Protein AF-A0A4Y2QPK7-F1 (afdb_monomer)

Mean predicted aligned error: 20.12 Å

Sequence (103 aa):
MADKVLEVTDSSSIHLVEGPNGGCKDCHTLRRQIEELSKSVKDLQDTRTKWRRQYRSPARGRFSGSRSSSRRFDPSAGICWFHHKFGSTARNCKKPCNYNREN

Secondary structure (DSSP, 8-state):
--------------------TTTTHHHHHHHHHHHHHHHHHHHHHHHHHHHHHHHT--TT--------GGGS--GGG---HHHHHHGGG-S---SS-------

Foldseek 3Di:
DDDDDDPPPDPPPPPPPPPPPVPDPVVVVVVVVVVVVVVVVVVVVVVVVVVVVVVVPPPPPDPPPCPPCQLDDDVVVQADPQCSVPNPPRPDGDPPGPRDPDD

Organism: Araneus ventricosus (NCBI:txid182803)

Solvent-accessible surface area (backbone atoms only — not comparable to full-atom values): 6791 Å² total; per-residue (Å²): 140,81,86,84,83,79,84,76,76,72,80,72,76,75,75,75,76,74,66,66,91,68,72,49,66,58,54,54,48,51,51,50,51,49,53,54,49,50,49,53,51,50,52,53,49,51,49,52,51,50,51,51,50,60,73,59,47,59,100,59,70,72,74,69,69,74,70,51,75,87,75,60,87,59,73,84,72,41,43,30,72,44,41,73,74,49,42,96,72,42,85,70,79,52,85,87,48,70,73,72,85,80,129

Radius of gyration: 44.19 Å; Cα contacts (8 Å, |Δi|>4): 32; chains: 1; bounding box: 97×60×97 Å

Structure (mmCIF, N/CA/C/O backbone):
data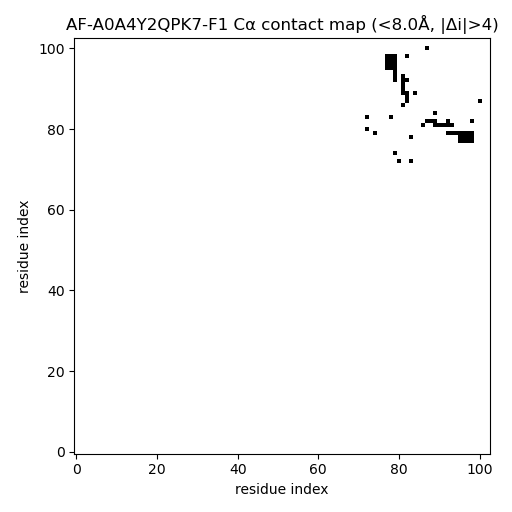_AF-A0A4Y2QPK7-F1
#
_entry.id   AF-A0A4Y2QPK7-F1
#
loop_
_atom_site.group_PDB
_atom_site.id
_atom_site.type_symbol
_atom_site.label_atom_id
_atom_site.label_alt_id
_atom_site.label_comp_id
_atom_site.label_asym_id
_atom_site.label_entity_id
_atom_site.label_seq_id
_atom_site.pdbx_PDB_ins_code
_atom_site.Cartn_x
_atom_site.Cartn_y
_atom_site.Cartn_z
_atom_site.occupancy
_atom_site.B_iso_or_equiv
_atom_site.auth_seq_id
_atom_site.auth_comp_id
_atom_site.auth_asym_id
_atom_site.auth_atom_id
_atom_site.pdbx_PDB_model_num
ATOM 1 N N . MET A 1 1 ? -63.891 -52.519 56.336 1.00 50.56 1 MET A N 1
ATOM 2 C CA . MET A 1 1 ? -63.162 -51.531 57.158 1.00 50.56 1 MET A CA 1
ATOM 3 C C . MET A 1 1 ? -61.899 -51.183 56.396 1.00 50.56 1 MET A C 1
ATOM 5 O O . MET A 1 1 ? -61.196 -52.108 56.020 1.00 50.56 1 MET A O 1
ATOM 9 N N . ALA A 1 2 ? -61.674 -49.913 56.075 1.00 52.66 2 ALA A N 1
ATOM 10 C CA . ALA A 1 2 ? -60.435 -49.459 55.449 1.00 52.66 2 ALA A CA 1
ATOM 11 C C . ALA A 1 2 ? -59.980 -48.207 56.200 1.00 52.66 2 ALA A C 1
ATOM 13 O O . ALA A 1 2 ? -60.744 -47.245 56.304 1.00 52.66 2 ALA A O 1
ATOM 14 N N . ASP A 1 3 ? -58.787 -48.284 56.785 1.00 65.50 3 ASP A N 1
ATOM 15 C CA . ASP A 1 3 ? -58.194 -47.220 57.580 1.00 65.50 3 ASP A CA 1
ATOM 16 C C . ASP A 1 3 ? -57.751 -46.037 56.716 1.00 65.50 3 ASP A C 1
ATOM 18 O O . ASP A 1 3 ? -57.345 -46.160 55.560 1.00 65.50 3 ASP A O 1
ATOM 22 N N . LYS A 1 4 ? -57.883 -44.865 57.328 1.00 61.00 4 LYS A N 1
ATOM 23 C CA . LYS A 1 4 ? -57.683 -43.527 56.783 1.00 61.00 4 LYS A CA 1
ATOM 24 C C . LYS A 1 4 ? -56.198 -43.161 56.834 1.00 61.00 4 LYS A C 1
ATOM 26 O O . LYS A 1 4 ? -55.660 -42.991 57.924 1.00 61.00 4 LYS A O 1
ATOM 31 N N . VAL A 1 5 ? -55.556 -42.969 55.682 1.00 68.00 5 VAL A N 1
ATOM 32 C CA . VAL A 1 5 ? -54.222 -42.348 55.611 1.00 68.00 5 VAL A CA 1
ATOM 33 C C . VAL A 1 5 ? -54.400 -40.844 55.392 1.00 68.00 5 VAL A C 1
ATOM 35 O O . VAL A 1 5 ? -54.946 -40.411 54.380 1.00 68.00 5 VAL A O 1
ATOM 38 N N . LEU A 1 6 ? -54.001 -40.054 56.390 1.00 62.19 6 LEU A N 1
ATOM 39 C CA . LEU A 1 6 ? -53.878 -38.599 56.310 1.00 62.19 6 LEU A CA 1
ATOM 40 C C . LEU A 1 6 ? -52.484 -38.280 55.761 1.00 62.19 6 LEU A C 1
ATOM 42 O O . LEU A 1 6 ? -51.494 -38.427 56.472 1.00 62.19 6 LEU A O 1
ATOM 46 N N . GLU A 1 7 ? -52.415 -37.850 54.505 1.00 61.66 7 GLU A N 1
ATOM 47 C CA . GLU A 1 7 ? -51.211 -37.242 53.939 1.00 61.66 7 GLU A CA 1
ATOM 48 C C . GLU A 1 7 ? -50.998 -35.888 54.634 1.00 61.66 7 GLU A C 1
ATOM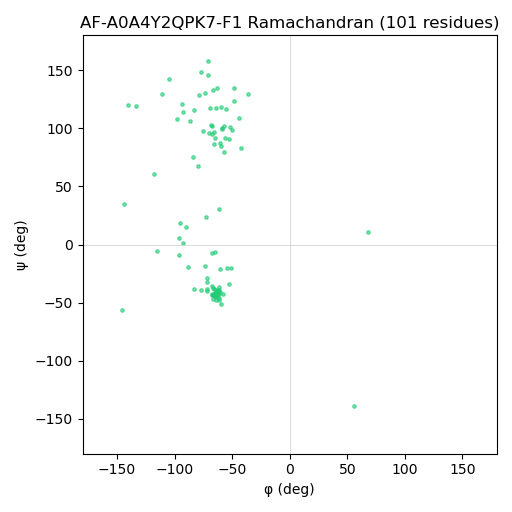 50 O O . GLU A 1 7 ? -51.690 -34.905 54.360 1.00 61.66 7 GLU A O 1
ATOM 55 N N . VAL A 1 8 ? -50.069 -35.848 55.590 1.00 59.41 8 VAL A N 1
ATOM 56 C CA . VAL A 1 8 ? -49.511 -34.595 56.098 1.00 59.41 8 VAL A CA 1
ATOM 57 C C . VAL A 1 8 ? -48.553 -34.105 55.024 1.00 59.41 8 VAL A C 1
ATOM 59 O O . VAL A 1 8 ? -47.416 -34.560 54.938 1.00 59.41 8 VAL A O 1
ATOM 62 N N . THR A 1 9 ? -49.011 -33.192 54.173 1.00 61.50 9 THR A N 1
ATOM 63 C CA . THR A 1 9 ? -48.078 -32.393 53.385 1.00 61.50 9 THR A CA 1
ATOM 64 C C . THR A 1 9 ? -47.390 -31.453 54.364 1.00 61.50 9 THR A C 1
ATOM 66 O O . THR A 1 9 ? -47.950 -30.416 54.730 1.00 61.50 9 THR A O 1
ATOM 69 N N . ASP A 1 10 ? -46.205 -31.844 54.835 1.00 58.03 10 ASP A N 1
ATOM 70 C CA . ASP A 1 10 ? -45.284 -30.919 55.478 1.00 58.03 10 ASP A CA 1
ATOM 71 C C . ASP A 1 10 ? -45.167 -29.701 54.572 1.00 58.03 10 ASP A C 1
ATOM 73 O O . ASP A 1 10 ? -44.904 -29.823 53.371 1.00 58.03 10 ASP A O 1
ATOM 77 N N . SER A 1 11 ? -45.463 -28.544 55.159 1.00 59.03 11 SER A N 1
ATOM 78 C CA . SER A 1 11 ? -45.422 -27.239 54.517 1.00 59.03 11 SER A CA 1
ATOM 79 C C . SER A 1 11 ? -44.050 -27.061 53.883 1.00 59.03 11 SER A C 1
ATOM 81 O O . SER A 1 11 ? -43.106 -26.597 54.521 1.00 59.03 11 SER A O 1
ATOM 83 N N . SER A 1 12 ? -43.930 -27.461 52.621 1.00 56.38 12 SER A N 1
ATOM 84 C CA . SER A 1 12 ? -42.783 -27.141 51.799 1.00 56.38 12 SER A CA 1
ATOM 85 C C . SER A 1 12 ? -42.864 -25.642 51.641 1.00 56.38 12 SER A C 1
ATOM 87 O O . SER A 1 12 ? -43.674 -25.138 50.868 1.00 56.38 12 SER A O 1
ATOM 89 N N . SER A 1 13 ? -42.107 -24.947 52.487 1.00 59.09 13 SER A N 1
ATOM 90 C CA . SER A 1 13 ? -41.877 -23.520 52.410 1.00 59.09 13 SER A CA 1
ATOM 91 C C . SER A 1 13 ? -41.461 -23.245 50.973 1.00 59.09 13 SER A C 1
ATOM 93 O O . SER A 1 13 ? -40.336 -23.541 50.566 1.00 59.09 13 SER A O 1
ATOM 95 N N . ILE A 1 14 ? -42.422 -22.801 50.163 1.00 55.16 14 ILE A N 1
ATOM 96 C CA . ILE A 1 14 ? -42.166 -22.373 48.802 1.00 55.16 14 ILE A CA 1
ATOM 97 C C . ILE A 1 14 ? -41.340 -21.117 49.005 1.00 55.16 14 ILE A C 1
ATOM 99 O O . ILE A 1 14 ? -41.879 -20.051 49.296 1.00 55.16 14 ILE A O 1
ATOM 103 N N . HIS A 1 15 ? -40.018 -21.264 48.958 1.00 53.88 15 HIS A N 1
ATOM 104 C CA . HIS A 1 15 ? -39.123 -20.130 48.903 1.00 53.88 15 HIS A CA 1
ATOM 105 C C . HIS A 1 15 ? -39.516 -19.354 47.651 1.00 53.88 15 HIS A C 1
ATOM 107 O O . HIS A 1 15 ? -39.186 -19.741 46.529 1.00 53.88 15 HIS A O 1
ATOM 113 N N . LEU A 1 16 ? -40.277 -18.279 47.850 1.00 52.19 16 LEU A N 1
ATOM 114 C CA . LEU A 1 16 ? -40.422 -17.231 46.868 1.00 52.19 16 LEU A CA 1
ATOM 115 C C . LEU A 1 16 ? -38.999 -16.744 46.612 1.00 52.19 16 LEU A C 1
ATOM 117 O O . LEU A 1 16 ? -38.415 -16.035 47.430 1.00 52.19 16 LEU A O 1
ATOM 121 N N . VAL A 1 17 ? -38.414 -17.179 45.498 1.00 56.28 17 VAL A N 1
ATOM 122 C CA . VAL A 1 17 ? -37.286 -16.469 44.916 1.00 56.28 17 VAL A CA 1
ATOM 123 C C . VAL A 1 17 ? -37.883 -15.138 44.503 1.00 56.28 17 VAL A C 1
ATOM 125 O O . VAL A 1 17 ? -38.460 -15.007 43.423 1.00 56.28 17 VAL A O 1
ATOM 128 N N . GLU A 1 18 ? -37.814 -14.164 45.405 1.00 55.25 18 GLU A N 1
ATOM 129 C CA . GLU A 1 18 ? -37.843 -12.767 45.024 1.00 55.25 18 GLU A CA 1
ATOM 130 C C . GLU A 1 18 ? -36.683 -12.613 44.043 1.00 55.25 18 GLU A C 1
ATOM 132 O O . GLU A 1 18 ? -35.520 -12.448 44.416 1.00 55.25 18 GLU A O 1
ATOM 137 N N . GLY A 1 19 ? -37.000 -12.789 42.756 1.00 57.41 19 GLY A N 1
ATOM 138 C CA . GLY A 1 19 ? -36.106 -12.438 41.670 1.00 57.41 19 GLY A CA 1
ATOM 139 C C . GLY A 1 19 ? -35.616 -11.031 41.973 1.00 57.41 19 GLY A C 1
ATOM 140 O O . GLY A 1 19 ? -36.429 -10.216 42.417 1.00 57.41 19 GLY A O 1
ATOM 141 N N . PRO A 1 20 ? -34.311 -10.753 41.839 1.00 58.62 20 PRO A N 1
ATOM 142 C CA . PRO A 1 20 ? -33.741 -9.537 42.374 1.00 58.62 20 PRO A CA 1
ATOM 143 C C . PRO A 1 20 ? -34.445 -8.340 41.739 1.00 58.62 20 PRO A C 1
ATOM 145 O O . PRO A 1 20 ? -34.089 -7.883 40.657 1.00 58.62 20 PRO A O 1
ATOM 148 N N . ASN A 1 21 ? -35.398 -7.773 42.476 1.00 55.12 21 ASN A N 1
ATOM 149 C CA . ASN A 1 21 ? -35.994 -6.463 42.257 1.00 55.12 21 ASN A CA 1
ATOM 150 C C . ASN A 1 21 ? -34.992 -5.346 42.633 1.00 55.12 21 ASN A C 1
ATOM 152 O O . ASN A 1 21 ? -35.375 -4.219 42.919 1.00 55.12 21 ASN A O 1
ATOM 156 N N . GLY A 1 22 ? -33.686 -5.649 42.601 1.00 52.94 22 GLY A N 1
ATOM 157 C CA . GLY A 1 22 ? -32.592 -4.691 42.403 1.00 52.94 22 GLY A CA 1
ATOM 158 C C . GLY A 1 22 ? -32.128 -4.608 40.937 1.00 52.94 22 GLY A C 1
ATOM 159 O O . GLY A 1 22 ? -31.360 -3.720 40.568 1.00 52.94 22 GLY A O 1
ATOM 160 N N . GLY A 1 23 ? -32.613 -5.502 40.070 1.00 55.28 23 GLY A N 1
ATOM 161 C CA . GLY A 1 23 ? -32.222 -5.645 38.669 1.00 55.28 23 GLY A CA 1
ATOM 162 C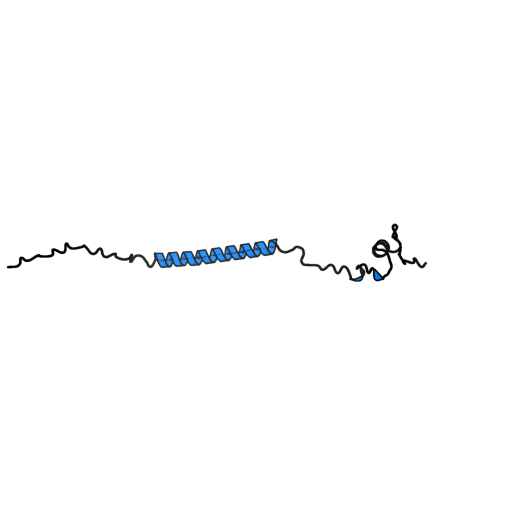 C . GLY A 1 23 ? -32.886 -4.629 37.747 1.00 55.28 23 GLY A C 1
ATOM 163 O O . GLY A 1 23 ? -33.700 -4.981 36.905 1.00 55.28 23 GLY A O 1
ATOM 164 N N . CYS A 1 24 ? -32.541 -3.355 37.881 1.00 56.09 24 CYS A N 1
ATOM 165 C CA . CYS A 1 24 ? -32.930 -2.357 36.885 1.00 56.09 24 CYS A CA 1
ATOM 166 C C . CYS A 1 24 ? -31.839 -1.304 36.741 1.00 56.09 24 CYS A C 1
ATOM 168 O O . CYS A 1 24 ? -31.255 -1.159 35.670 1.00 56.09 24 CYS A O 1
ATOM 170 N N . LYS A 1 25 ? -31.452 -0.648 37.838 1.00 62.72 25 LYS A N 1
ATOM 171 C CA . LYS A 1 25 ? -30.429 0.406 37.793 1.00 62.72 25 LYS A CA 1
ATOM 172 C C . LYS A 1 25 ? -29.056 -0.148 37.430 1.00 62.72 25 LYS A C 1
ATOM 174 O O . LYS A 1 25 ? -28.401 0.404 36.550 1.00 62.72 25 LYS A O 1
ATOM 179 N N . ASP A 1 26 ? -28.672 -1.274 38.021 1.00 71.62 26 ASP A N 1
ATOM 180 C CA . ASP A 1 26 ? -27.379 -1.900 37.744 1.00 71.62 26 ASP A CA 1
ATOM 181 C C . ASP A 1 26 ? -27.359 -2.535 36.358 1.00 71.62 26 ASP A C 1
ATOM 183 O O . ASP A 1 26 ? -26.389 -2.379 35.634 1.00 71.62 26 ASP A O 1
ATOM 187 N N . CYS A 1 27 ? -28.457 -3.153 35.914 1.00 79.25 27 CYS A N 1
ATOM 188 C CA . CYS A 1 27 ? -28.537 -3.717 34.566 1.00 79.25 27 CYS A CA 1
ATOM 189 C C . CYS A 1 27 ? -28.451 -2.625 33.485 1.00 79.25 27 CYS A C 1
ATOM 191 O O . CYS A 1 27 ? -27.686 -2.758 32.530 1.00 79.25 27 CYS A O 1
ATOM 193 N N . HIS A 1 28 ? -29.170 -1.511 33.656 1.00 81.06 28 HIS A N 1
ATOM 194 C CA . HIS A 1 28 ? -29.076 -0.367 32.748 1.00 81.06 28 HIS A CA 1
ATOM 195 C C . HIS A 1 28 ? -27.699 0.306 32.805 1.00 81.06 28 HIS A C 1
ATOM 197 O O . HIS A 1 28 ? -27.166 0.684 31.763 1.00 81.06 28 HIS A O 1
ATOM 203 N N . THR A 1 29 ? -27.096 0.413 33.991 1.00 85.69 29 THR A N 1
ATOM 204 C CA . THR A 1 29 ? -25.753 0.985 34.168 1.00 85.69 29 THR A CA 1
ATOM 205 C C . THR A 1 29 ? -24.687 0.102 33.528 1.00 85.69 29 THR A C 1
ATOM 207 O O . THR A 1 29 ? -23.877 0.601 32.751 1.00 85.69 29 THR A O 1
ATOM 210 N N . LEU A 1 30 ? -24.731 -1.209 33.768 1.00 87.00 30 LEU A N 1
ATOM 211 C CA . LEU A 1 30 ? -23.837 -2.193 33.161 1.00 87.00 30 LEU A CA 1
ATOM 212 C C . LEU A 1 30 ? -24.010 -2.221 31.643 1.00 87.00 30 LEU A C 1
ATOM 214 O O . LEU A 1 30 ? -23.024 -2.220 30.915 1.00 87.00 30 LEU A O 1
ATOM 218 N N . ARG A 1 31 ? -25.246 -2.163 31.138 1.00 88.62 31 ARG A N 1
ATOM 219 C CA . ARG A 1 31 ? -25.512 -2.081 2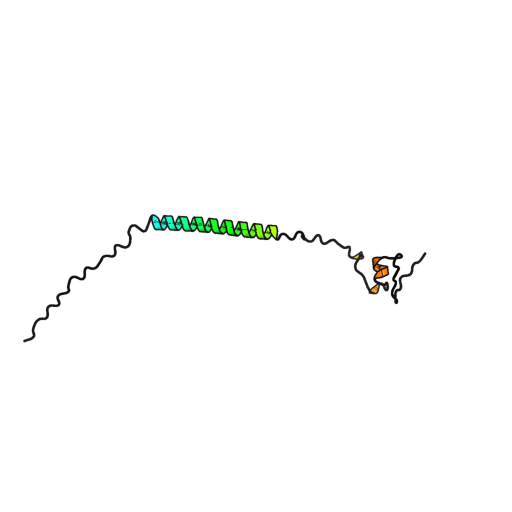9.697 1.00 88.62 31 ARG A CA 1
ATOM 220 C C . ARG A 1 31 ? -24.920 -0.813 29.084 1.00 88.62 31 ARG A C 1
ATOM 222 O O . ARG A 1 31 ? -24.267 -0.900 28.048 1.00 88.62 31 ARG A O 1
ATOM 229 N N . ARG A 1 32 ? -25.059 0.335 29.755 1.00 91.44 32 ARG A N 1
ATOM 230 C CA . ARG A 1 32 ? -24.446 1.599 29.323 1.00 91.44 32 ARG A CA 1
ATOM 231 C C . ARG A 1 32 ? -22.918 1.517 29.323 1.00 91.44 32 ARG A C 1
ATOM 233 O O . ARG A 1 32 ? -22.288 1.942 28.361 1.00 91.44 32 ARG A O 1
ATOM 240 N N . GLN A 1 33 ? -22.329 0.930 30.363 1.00 92.38 33 GLN A N 1
ATOM 241 C CA . GLN A 1 33 ? -20.881 0.718 30.460 1.00 92.38 33 GLN A CA 1
ATOM 242 C C . GLN A 1 33 ? -20.366 -0.231 29.370 1.00 92.38 33 GLN A C 1
ATOM 244 O O . GLN A 1 33 ? -19.312 0.016 28.791 1.00 92.38 33 GLN A O 1
ATOM 249 N N . ILE A 1 34 ? -21.117 -1.284 29.038 1.00 94.50 34 ILE A N 1
ATOM 250 C CA . ILE A 1 34 ? -20.786 -2.205 27.944 1.00 94.50 34 ILE A CA 1
ATOM 251 C C . ILE A 1 34 ? -20.857 -1.489 26.593 1.00 94.50 34 ILE A C 1
ATOM 253 O O . ILE A 1 34 ? -19.971 -1.683 25.759 1.00 94.50 34 ILE A O 1
ATOM 257 N N . GLU A 1 35 ? -21.871 -0.655 26.359 1.00 94.75 35 GLU A N 1
ATOM 258 C CA . GLU A 1 35 ? -22.003 0.129 25.125 1.00 94.75 35 GLU A CA 1
ATOM 259 C C . GLU A 1 35 ? -20.846 1.129 24.966 1.00 94.75 35 GLU A C 1
ATOM 261 O O . GLU A 1 35 ? -20.227 1.203 23.900 1.00 94.75 35 GLU A O 1
ATOM 266 N N . GLU A 1 36 ? -20.496 1.839 26.036 1.00 95.69 36 GLU A N 1
ATOM 267 C CA . GLU A 1 36 ? -19.390 2.800 26.071 1.00 95.69 36 GLU A CA 1
ATOM 268 C C . GLU A 1 36 ? -18.025 2.125 25.872 1.00 95.69 36 GLU A C 1
ATOM 270 O O . GLU A 1 36 ? -17.205 2.575 25.060 1.00 95.69 36 GLU A O 1
ATOM 275 N N . LEU A 1 37 ? -17.798 0.991 26.538 1.00 95.44 37 LEU A N 1
ATOM 276 C CA . LEU A 1 37 ? -16.586 0.200 26.362 1.00 95.44 37 LEU A CA 1
ATOM 277 C C . LEU A 1 37 ? -16.501 -0.367 24.941 1.00 95.44 37 LEU A C 1
ATOM 279 O 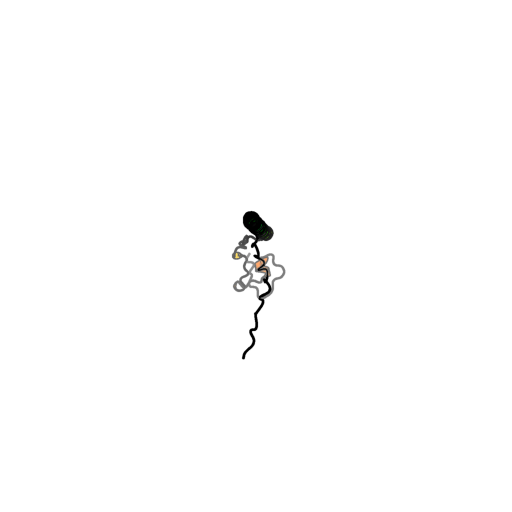O . LEU A 1 37 ? -15.450 -0.291 24.309 1.00 95.44 37 LEU A O 1
ATOM 283 N N . SER A 1 38 ? -17.609 -0.874 24.397 1.00 94.81 38 SER A N 1
ATOM 284 C CA . SER A 1 38 ? -17.670 -1.393 23.025 1.00 94.81 38 SER A CA 1
ATOM 285 C C . SER A 1 38 ? -17.350 -0.311 21.997 1.00 94.81 38 SER A C 1
ATOM 287 O O . SER A 1 38 ? -16.649 -0.578 21.019 1.00 94.81 38 SER A O 1
ATOM 289 N N . LYS A 1 39 ? -17.826 0.920 22.219 1.00 95.88 39 LYS A N 1
ATOM 290 C CA . LYS A 1 39 ? -17.486 2.080 21.389 1.00 95.88 39 LYS A CA 1
ATOM 291 C C . LYS A 1 39 ? -15.994 2.405 21.481 1.00 95.88 39 LYS A C 1
ATOM 293 O O . LYS A 1 39 ? -15.337 2.516 20.452 1.00 95.88 39 LYS A O 1
ATOM 298 N N . SER A 1 40 ? -15.448 2.452 22.694 1.00 94.00 40 SER A N 1
ATOM 299 C CA . SER A 1 40 ? -14.023 2.720 22.928 1.00 94.00 40 SER A CA 1
ATOM 300 C C . SER A 1 40 ? -13.123 1.666 22.273 1.00 94.00 40 SER A C 1
ATOM 302 O O . SER A 1 40 ? -12.117 1.995 21.648 1.00 94.00 40 SER A O 1
ATOM 304 N N . VAL A 1 41 ? -13.505 0.387 22.342 1.00 95.94 41 VAL A N 1
ATOM 305 C CA . VAL A 1 41 ? -12.785 -0.710 21.678 1.00 95.94 41 VAL A CA 1
ATOM 306 C C . VAL A 1 41 ? -12.841 -0.568 20.156 1.00 95.94 41 VAL A C 1
ATOM 308 O O . VAL A 1 41 ? -11.812 -0.759 19.508 1.00 95.94 41 VAL A O 1
ATOM 311 N N . LYS A 1 42 ? -13.993 -0.204 19.576 1.00 94.06 42 LYS A N 1
ATOM 312 C CA . LYS A 1 42 ? -14.107 0.063 18.131 1.00 94.06 42 LYS A CA 1
ATOM 313 C C . LYS A 1 42 ? -13.204 1.218 17.701 1.00 94.06 42 LYS A C 1
ATOM 315 O O . LYS A 1 42 ? -12.438 1.050 16.757 1.00 94.06 42 LYS A O 1
ATOM 320 N N . ASP A 1 43 ? -13.200 2.327 18.436 1.00 92.12 43 ASP A N 1
ATOM 321 C CA . ASP A 1 43 ? -12.340 3.480 18.136 1.00 92.12 43 ASP A CA 1
ATOM 322 C C . ASP A 1 43 ? -10.845 3.121 18.237 1.00 92.12 43 ASP A C 1
ATOM 324 O O . ASP A 1 43 ? -10.035 3.504 17.385 1.00 92.12 43 ASP A O 1
ATOM 328 N N . LEU A 1 44 ? -10.455 2.312 19.228 1.00 92.38 44 LEU A N 1
ATOM 329 C CA . LEU A 1 44 ? -9.087 1.793 19.356 1.00 92.38 44 LEU A CA 1
ATOM 330 C C . LEU A 1 44 ? -8.714 0.828 18.219 1.00 92.38 44 LEU A C 1
ATOM 332 O O . LEU A 1 44 ? -7.582 0.839 17.726 1.00 92.38 44 LEU A O 1
ATOM 336 N N . GLN A 1 45 ? -9.646 -0.010 17.766 1.00 90.56 45 GLN A N 1
ATOM 337 C CA . GLN A 1 45 ? -9.432 -0.893 16.618 1.00 90.56 45 GLN A CA 1
ATOM 338 C C . GLN A 1 45 ? -9.301 -0.093 15.314 1.00 90.56 45 GLN A C 1
ATOM 340 O O . GLN A 1 45 ? -8.390 -0.357 14.522 1.00 90.56 45 GLN A O 1
ATOM 345 N N . ASP A 1 46 ? -10.138 0.919 15.109 1.00 86.44 46 ASP A N 1
ATOM 346 C CA . ASP A 1 46 ? -10.114 1.788 13.932 1.00 86.44 46 ASP A CA 1
ATOM 347 C C . ASP A 1 46 ? -8.858 2.653 13.881 1.00 86.44 46 ASP A C 1
ATOM 349 O O . ASP A 1 46 ? -8.207 2.752 12.839 1.00 86.44 46 ASP A O 1
ATOM 353 N N . THR A 1 47 ? -8.445 3.233 15.004 1.00 82.69 47 THR A N 1
ATOM 354 C CA . THR A 1 47 ? -7.163 3.943 15.082 1.00 82.69 47 THR A CA 1
ATOM 355 C C . THR A 1 47 ? -6.010 2.983 14.800 1.00 82.69 47 THR A C 1
ATOM 357 O O . THR A 1 47 ? -5.188 3.268 13.930 1.00 82.69 47 THR A O 1
ATOM 360 N N . ARG A 1 48 ? -5.964 1.793 15.413 1.00 81.06 48 ARG A N 1
ATOM 361 C CA . ARG A 1 48 ? -4.908 0.795 15.154 1.00 81.06 48 ARG A CA 1
ATOM 362 C C . ARG A 1 48 ? -4.869 0.318 13.699 1.00 81.06 48 ARG A C 1
ATOM 364 O O . ARG A 1 48 ? -3.782 0.047 13.181 1.00 81.06 48 ARG A O 1
ATOM 371 N N . THR A 1 49 ? -6.011 0.167 13.031 1.00 75.88 49 THR A N 1
ATOM 372 C CA . THR A 1 49 ? -6.054 -0.207 11.606 1.00 75.88 49 THR A CA 1
ATOM 373 C C . THR A 1 49 ? -5.610 0.947 10.713 1.00 75.88 49 THR A C 1
ATOM 375 O O . THR A 1 49 ? -4.833 0.702 9.789 1.00 75.88 49 THR A O 1
ATOM 378 N N . LYS A 1 50 ? -6.003 2.191 11.013 1.00 76.25 50 LYS A N 1
ATOM 379 C CA . LYS A 1 50 ? -5.514 3.401 10.332 1.00 76.25 50 LYS A CA 1
ATOM 380 C C . LYS A 1 50 ? -4.000 3.546 10.482 1.00 76.25 50 LYS A C 1
ATOM 382 O O . LYS A 1 50 ? -3.316 3.597 9.466 1.00 76.25 50 LYS A O 1
ATOM 387 N N . TRP A 1 51 ? -3.462 3.460 11.700 1.00 71.69 51 TRP A N 1
ATOM 388 C CA . TRP A 1 51 ? -2.015 3.480 11.956 1.00 71.69 51 TRP A CA 1
ATOM 389 C C . TRP A 1 51 ? -1.281 2.355 11.219 1.00 71.69 51 TRP A C 1
ATOM 391 O O . TRP A 1 51 ? -0.256 2.601 10.586 1.00 71.69 51 TRP A O 1
ATOM 401 N N . ARG A 1 52 ? -1.824 1.127 11.207 1.00 67.50 52 ARG A N 1
ATOM 402 C CA . ARG A 1 52 ? -1.245 0.026 10.417 1.00 67.50 52 ARG A CA 1
ATOM 403 C C . ARG A 1 52 ? -1.277 0.296 8.916 1.00 67.50 52 ARG A C 1
ATOM 405 O O . ARG A 1 52 ? -0.307 -0.042 8.249 1.00 67.50 52 ARG A O 1
ATOM 412 N N . ARG A 1 53 ? -2.351 0.875 8.373 1.00 63.72 53 ARG A N 1
ATOM 413 C CA . ARG A 1 53 ? -2.439 1.252 6.951 1.00 63.72 53 ARG A CA 1
ATOM 414 C C . ARG A 1 53 ? -1.485 2.390 6.608 1.00 63.72 53 ARG A C 1
ATOM 416 O O . ARG A 1 53 ? -0.912 2.364 5.532 1.00 63.72 53 ARG A O 1
ATOM 423 N N . GLN A 1 54 ? -1.280 3.331 7.524 1.00 62.12 54 GLN A N 1
ATOM 424 C CA . GLN A 1 54 ? -0.430 4.502 7.332 1.00 62.12 54 GLN A CA 1
ATOM 425 C C . GLN A 1 54 ? 1.059 4.146 7.441 1.00 62.12 54 GLN A C 1
ATOM 427 O O . GLN A 1 54 ? 1.842 4.581 6.603 1.00 62.12 54 GLN A O 1
ATOM 432 N N . TYR A 1 55 ? 1.435 3.259 8.370 1.00 59.19 55 TYR A N 1
ATOM 433 C CA . TYR A 1 55 ? 2.783 2.677 8.448 1.00 59.19 55 TYR A CA 1
ATOM 434 C C . TYR A 1 55 ? 3.051 1.672 7.318 1.00 59.19 55 TYR A C 1
ATOM 436 O O . TYR A 1 55 ? 4.180 1.510 6.866 1.00 59.19 55 TYR A O 1
ATOM 444 N N . ARG A 1 56 ? 1.997 1.017 6.815 1.00 56.16 56 ARG A N 1
ATOM 445 C CA . ARG A 1 56 ? 2.036 0.234 5.574 1.00 56.16 56 ARG A CA 1
ATOM 446 C C . ARG A 1 56 ? 1.697 1.048 4.338 1.00 56.16 56 ARG A C 1
ATOM 448 O O . ARG A 1 56 ? 1.466 0.430 3.300 1.00 56.16 56 ARG A O 1
ATOM 455 N N . SER A 1 57 ? 1.708 2.384 4.406 1.00 56.75 57 SER A N 1
ATOM 456 C CA . SER A 1 57 ? 1.793 3.164 3.179 1.00 56.75 57 SER A CA 1
ATOM 457 C C . SER A 1 57 ? 3.039 2.645 2.488 1.00 56.75 57 SER A C 1
ATOM 459 O O . SER A 1 57 ? 4.134 2.751 3.049 1.00 56.75 57 SER A O 1
ATOM 461 N N . PRO A 1 58 ? 2.927 2.034 1.302 1.00 55.00 58 PRO A N 1
ATOM 462 C CA . PRO A 1 58 ? 4.112 1.826 0.525 1.00 55.00 58 PRO A CA 1
ATOM 463 C C . PRO A 1 58 ? 4.628 3.246 0.296 1.00 55.00 58 PRO A C 1
ATOM 465 O O . PRO A 1 58 ? 3.990 4.024 -0.411 1.00 55.00 58 PRO A O 1
ATOM 468 N N . ALA A 1 59 ? 5.824 3.570 0.780 1.00 53.94 59 ALA A N 1
ATOM 469 C CA . ALA A 1 59 ? 6.683 4.606 0.191 1.00 53.94 59 ALA A CA 1
ATOM 470 C C . ALA A 1 59 ? 7.070 4.250 -1.273 1.00 53.94 59 ALA A C 1
ATOM 472 O O . ALA A 1 59 ? 8.153 4.525 -1.770 1.00 53.94 59 ALA A O 1
ATOM 473 N N . ARG A 1 60 ? 6.169 3.538 -1.947 1.00 54.84 60 ARG A N 1
ATOM 474 C CA . ARG A 1 60 ? 6.152 2.945 -3.269 1.00 54.84 60 ARG A CA 1
ATOM 475 C C . ARG A 1 60 ? 4.721 3.072 -3.794 1.00 54.84 60 ARG A C 1
ATOM 477 O O . ARG A 1 60 ? 4.224 2.189 -4.490 1.00 54.84 60 ARG A O 1
ATOM 484 N N . GLY A 1 61 ? 4.040 4.172 -3.448 1.00 50.47 61 GLY A N 1
ATOM 485 C CA . GLY A 1 61 ? 3.187 4.829 -4.420 1.00 50.47 61 GLY A CA 1
ATOM 486 C C . GLY A 1 61 ? 4.020 4.859 -5.682 1.00 50.47 61 GLY A C 1
ATOM 487 O O . GLY A 1 61 ? 5.116 5.415 -5.706 1.00 50.47 61 GLY A O 1
ATOM 488 N N . ARG A 1 62 ? 3.585 4.039 -6.628 1.00 54.53 62 ARG A N 1
ATOM 489 C CA . ARG A 1 62 ? 4.249 3.794 -7.883 1.00 54.53 62 ARG A CA 1
ATOM 490 C C . ARG A 1 62 ? 4.290 5.150 -8.573 1.00 54.53 62 ARG A C 1
ATOM 492 O O . ARG A 1 62 ? 3.447 5.440 -9.411 1.00 54.53 62 ARG A O 1
ATOM 499 N N . PHE A 1 63 ? 5.325 5.941 -8.305 1.00 50.28 63 PHE A N 1
ATOM 500 C CA . PHE A 1 63 ? 6.002 6.585 -9.402 1.00 50.28 63 PHE A CA 1
ATOM 501 C C . PHE A 1 63 ? 6.469 5.394 -10.230 1.00 50.28 63 PHE A C 1
ATOM 503 O O . PHE A 1 63 ? 7.539 4.818 -10.032 1.00 50.28 63 PHE A O 1
ATOM 510 N N . SER A 1 64 ? 5.547 4.925 -11.074 1.00 57.09 64 SER A N 1
ATOM 511 C CA . SER A 1 64 ? 5.831 4.488 -12.412 1.00 57.09 64 SER A CA 1
ATOM 512 C C . SER A 1 64 ? 6.794 5.540 -12.915 1.00 57.09 64 SER A C 1
ATOM 514 O O . SER A 1 64 ? 6.400 6.538 -13.514 1.00 57.09 64 SER A O 1
ATOM 516 N N . GLY A 1 65 ? 8.071 5.351 -12.572 1.00 51.72 65 GLY A N 1
ATOM 517 C CA . GLY A 1 65 ? 9.156 5.859 -13.346 1.00 51.72 65 GLY A CA 1
ATOM 518 C C . GLY A 1 65 ? 8.781 5.325 -14.696 1.00 51.72 65 GLY A C 1
ATOM 519 O O . GLY A 1 65 ? 8.892 4.121 -14.942 1.00 51.72 65 GLY A O 1
ATOM 520 N N . SER A 1 66 ? 8.213 6.214 -15.502 1.00 56.16 66 SER A N 1
ATOM 521 C CA . SER A 1 66 ? 8.177 6.085 -16.930 1.00 56.16 66 SER A CA 1
ATOM 522 C C . SER A 1 66 ? 9.648 5.967 -17.290 1.00 56.16 66 SER A C 1
ATOM 524 O O . SER A 1 66 ? 10.346 6.929 -17.607 1.00 56.16 66 SER A O 1
ATOM 526 N N . ARG A 1 67 ? 10.199 4.763 -17.107 1.00 55.59 67 ARG A N 1
ATOM 527 C CA . ARG A 1 67 ? 11.372 4.311 -17.812 1.00 55.59 67 ARG A CA 1
ATOM 528 C C . A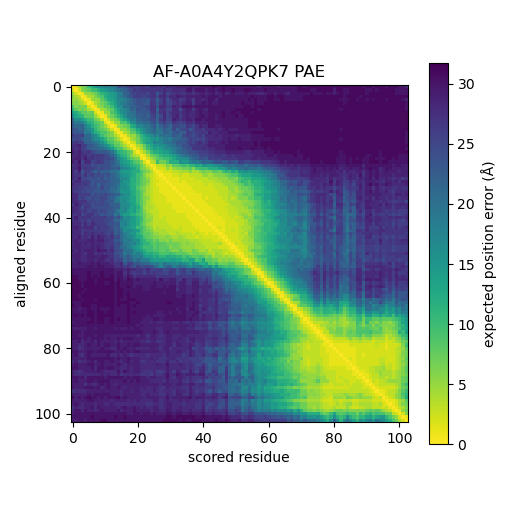RG A 1 67 ? 10.812 4.250 -19.208 1.00 55.59 67 ARG A C 1
ATOM 530 O O . ARG A 1 67 ? 10.180 3.259 -19.567 1.00 55.59 67 ARG A O 1
ATOM 537 N N . SER A 1 68 ? 10.889 5.415 -19.853 1.00 58.38 68 SER A N 1
ATOM 538 C CA . SER A 1 68 ? 10.344 5.706 -21.161 1.00 58.38 68 SER A CA 1
ATOM 539 C C . SER A 1 68 ? 10.504 4.453 -22.001 1.00 58.38 68 SER A C 1
ATOM 541 O O . SER A 1 68 ? 11.576 3.841 -21.966 1.00 58.38 68 SER A O 1
ATOM 543 N N . SER A 1 69 ? 9.426 4.004 -22.646 1.00 57.28 69 SER A N 1
ATOM 544 C CA . SER A 1 69 ? 9.396 2.728 -23.373 1.00 57.28 69 SER A CA 1
ATOM 545 C C . SER A 1 69 ? 10.576 2.583 -24.349 1.00 57.28 69 SER A C 1
ATOM 547 O O . SER A 1 69 ? 10.988 1.468 -24.648 1.00 57.28 69 SER A O 1
ATOM 549 N N . SER A 1 70 ? 11.194 3.706 -24.735 1.00 60.31 70 SER A N 1
ATOM 550 C CA . SER A 1 70 ? 12.458 3.810 -25.469 1.00 60.31 70 SER A CA 1
ATOM 551 C C . SER A 1 70 ? 13.663 3.081 -24.856 1.00 60.31 70 SER A C 1
ATOM 553 O O . SER A 1 70 ? 14.618 2.803 -25.570 1.00 60.31 70 SER A O 1
ATOM 555 N N . ARG A 1 71 ? 13.660 2.752 -23.556 1.00 61.66 71 ARG A N 1
ATOM 556 C CA . ARG A 1 71 ? 14.738 1.987 -22.893 1.00 61.66 71 ARG A CA 1
ATOM 557 C C . ARG A 1 71 ? 14.455 0.490 -22.779 1.00 61.66 71 ARG A C 1
ATOM 559 O O . ARG A 1 71 ? 15.226 -0.220 -22.131 1.00 61.66 71 ARG A O 1
ATOM 566 N N . ARG A 1 72 ? 13.365 -0.014 -23.362 1.00 72.50 72 ARG A N 1
ATOM 567 C CA . ARG A 1 72 ? 13.146 -1.461 -23.466 1.00 72.50 72 ARG A CA 1
ATOM 568 C C . ARG A 1 72 ? 14.087 -2.010 -24.538 1.00 72.50 72 ARG A C 1
ATOM 570 O O . ARG A 1 72 ? 14.214 -1.425 -25.608 1.00 72.50 72 ARG A O 1
ATOM 577 N N . PHE A 1 73 ? 14.809 -3.077 -24.208 1.00 75.75 73 PHE A N 1
ATOM 578 C CA . PHE A 1 73 ? 15.639 -3.791 -25.173 1.00 75.75 73 PHE A CA 1
ATOM 579 C C . PHE A 1 73 ? 14.715 -4.500 -26.154 1.00 75.75 73 PHE A C 1
ATOM 581 O O . PHE A 1 73 ? 13.922 -5.336 -25.726 1.00 75.75 73 PHE A O 1
ATOM 588 N N . ASP A 1 74 ? 14.800 -4.135 -27.430 1.00 75.00 74 ASP A N 1
ATOM 589 C CA . ASP A 1 74 ? 14.166 -4.871 -28.515 1.00 75.00 74 ASP A CA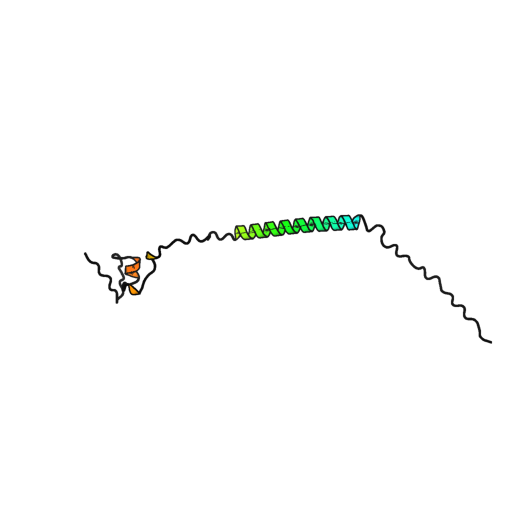 1
ATOM 590 C C . ASP A 1 74 ? 15.219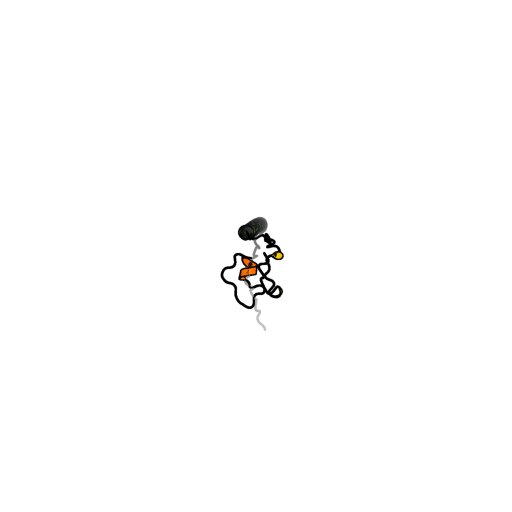 -5.787 -29.159 1.00 75.00 74 ASP A C 1
ATOM 592 O O . ASP A 1 74 ? 16.124 -5.290 -29.838 1.00 75.00 74 ASP A O 1
ATOM 596 N N . PRO A 1 75 ? 15.140 -7.113 -28.951 1.00 70.12 75 PRO A N 1
ATOM 597 C CA . PRO A 1 75 ? 16.037 -8.069 -29.596 1.00 70.12 75 PRO A CA 1
ATOM 598 C C . PRO A 1 75 ? 15.942 -8.046 -31.131 1.00 70.12 75 PRO A C 1
ATOM 600 O O . PRO A 1 75 ? 16.888 -8.456 -31.802 1.00 70.12 75 PRO A O 1
ATOM 603 N N . SER A 1 76 ? 14.833 -7.548 -31.690 1.00 73.44 76 SER A N 1
ATOM 604 C CA . SER A 1 76 ? 14.576 -7.471 -33.137 1.00 73.44 76 SER A CA 1
ATOM 605 C C . SER A 1 76 ? 15.400 -6.383 -33.825 1.00 73.44 76 SER A C 1
ATOM 607 O O . SER A 1 76 ? 15.612 -6.446 -35.032 1.00 73.44 76 SER A O 1
ATOM 609 N N . ALA A 1 77 ? 15.930 -5.419 -33.064 1.00 76.88 77 ALA A N 1
ATOM 610 C CA . ALA A 1 77 ? 16.801 -4.366 -33.583 1.00 76.88 77 ALA A CA 1
ATOM 611 C C . ALA A 1 77 ? 18.170 -4.892 -34.062 1.00 76.88 77 ALA A C 1
ATOM 613 O O . ALA A 1 77 ? 18.966 -4.132 -34.609 1.00 76.88 77 ALA A O 1
ATOM 614 N N . GLY A 1 78 ? 18.486 -6.176 -33.833 1.00 83.31 78 GLY A N 1
ATOM 615 C CA . GLY A 1 78 ? 19.719 -6.806 -34.315 1.00 83.31 78 GLY A CA 1
ATOM 616 C C . GLY A 1 78 ? 20.996 -6.277 -33.653 1.00 83.31 78 GLY A C 1
ATOM 617 O O . GLY A 1 78 ? 22.098 -6.581 -34.105 1.00 83.31 78 GLY A O 1
ATOM 618 N N . ILE A 1 79 ? 20.872 -5.492 -32.580 1.00 88.94 79 ILE A N 1
ATOM 619 C CA . ILE A 1 79 ? 21.989 -4.946 -31.805 1.00 88.94 79 ILE A CA 1
ATOM 620 C C . ILE A 1 79 ? 22.127 -5.695 -30.479 1.00 88.94 79 ILE A C 1
ATOM 622 O O . ILE A 1 79 ? 21.140 -6.068 -29.845 1.00 88.94 79 ILE A O 1
ATOM 626 N N . CYS A 1 80 ? 23.359 -5.925 -30.023 1.00 89.50 80 CYS A N 1
ATOM 627 C CA . CYS A 1 80 ? 23.569 -6.613 -28.752 1.00 89.50 80 CYS A CA 1
ATOM 628 C C . CYS A 1 80 ? 23.164 -5.732 -27.560 1.00 89.50 80 CYS A C 1
ATOM 630 O O . CYS A 1 80 ? 23.184 -4.501 -27.627 1.00 89.50 80 CYS A O 1
ATOM 632 N N . TRP A 1 81 ? 22.871 -6.370 -26.424 1.00 87.50 81 TRP A N 1
ATOM 633 C CA . TRP A 1 81 ? 22.491 -5.680 -25.187 1.00 87.50 81 TRP A CA 1
ATOM 634 C C . TRP A 1 81 ? 23.493 -4.593 -24.761 1.00 87.50 81 TRP A C 1
ATOM 636 O O . TRP A 1 81 ? 23.103 -3.546 -24.248 1.00 87.50 81 TRP A O 1
ATOM 646 N N . PHE A 1 82 ? 24.788 -4.806 -25.016 1.00 89.56 82 PHE A N 1
ATOM 647 C CA . PHE A 1 82 ? 25.819 -3.818 -24.706 1.00 89.56 82 PHE A CA 1
ATOM 648 C C . PHE A 1 82 ? 25.686 -2.556 -25.573 1.00 89.56 82 PHE A C 1
ATOM 650 O O . PHE A 1 82 ? 25.747 -1.458 -25.031 1.00 89.56 82 PHE A O 1
ATOM 657 N N . HIS A 1 83 ? 25.432 -2.683 -26.879 1.00 90.06 83 HIS A N 1
ATOM 658 C CA . HIS A 1 83 ? 25.187 -1.527 -27.750 1.00 90.06 83 HIS A CA 1
ATOM 659 C C . HIS A 1 83 ? 23.827 -0.870 -27.490 1.00 90.06 83 HIS A C 1
ATOM 661 O O . HIS A 1 83 ? 23.726 0.348 -27.569 1.00 90.06 83 HIS A O 1
ATOM 667 N N . HIS A 1 84 ? 22.801 -1.628 -27.093 1.00 87.00 84 HIS A N 1
ATOM 668 C CA . HIS A 1 84 ? 21.529 -1.035 -26.657 1.00 87.00 84 HIS A CA 1
ATOM 669 C C . HIS A 1 84 ? 21.691 -0.168 -25.401 1.00 87.00 84 HIS A C 1
ATOM 671 O O . HIS A 1 84 ? 21.118 0.915 -25.314 1.00 87.00 84 HIS A O 1
ATOM 677 N N . LYS A 1 85 ? 22.505 -0.618 -24.438 1.00 85.75 85 LYS A N 1
ATOM 678 C CA . LYS A 1 85 ? 22.696 0.082 -23.162 1.00 85.75 85 LYS A CA 1
ATOM 679 C C . LYS A 1 85 ? 23.719 1.219 -23.223 1.00 85.75 85 LYS A C 1
ATOM 681 O O . LYS A 1 85 ? 23.529 2.229 -22.551 1.00 85.75 85 LYS A O 1
ATOM 686 N N . PHE A 1 86 ? 24.811 1.037 -23.963 1.00 87.38 86 PHE A N 1
ATOM 687 C CA . PHE A 1 86 ? 25.968 1.943 -23.956 1.00 87.38 86 PHE A CA 1
ATOM 688 C C . PHE A 1 86 ? 26.195 2.655 -25.301 1.00 87.38 86 PHE A C 1
ATOM 690 O O . PHE A 1 86 ? 27.069 3.520 -25.397 1.00 87.38 86 PHE A O 1
ATOM 697 N N . GLY A 1 87 ? 25.432 2.311 -26.344 1.00 86.69 87 GLY A N 1
ATOM 698 C CA . GLY A 1 87 ? 25.616 2.852 -27.690 1.00 86.69 87 GLY A CA 1
ATOM 699 C C . GLY A 1 87 ? 27.040 2.623 -28.193 1.00 86.69 87 GLY A C 1
ATOM 700 O O . GLY A 1 87 ? 27.653 1.592 -27.915 1.00 86.69 87 GLY A O 1
ATOM 701 N N . SER A 1 88 ? 27.603 3.629 -28.857 1.00 87.06 88 SER A N 1
ATOM 702 C CA . SER A 1 88 ? 28.943 3.589 -29.456 1.00 87.06 88 SER A CA 1
ATOM 703 C C . SER A 1 88 ? 30.098 3.462 -28.454 1.00 87.06 88 SER A C 1
ATOM 705 O O . SER A 1 88 ? 31.244 3.291 -28.862 1.00 87.06 88 SER A O 1
ATOM 707 N N . THR A 1 89 ? 29.816 3.535 -27.149 1.00 87.75 89 THR A N 1
ATOM 708 C CA . THR A 1 89 ? 30.815 3.357 -26.082 1.00 87.75 89 THR A CA 1
ATOM 709 C C . THR A 1 89 ? 30.908 1.912 -25.576 1.00 87.75 89 THR A C 1
ATOM 711 O O . THR A 1 89 ? 31.695 1.618 -24.673 1.00 87.75 89 THR A O 1
ATOM 714 N N . ALA A 1 90 ? 30.125 0.987 -26.142 1.00 88.25 90 ALA A N 1
ATOM 715 C CA . ALA A 1 90 ? 30.150 -0.418 -25.762 1.00 88.25 90 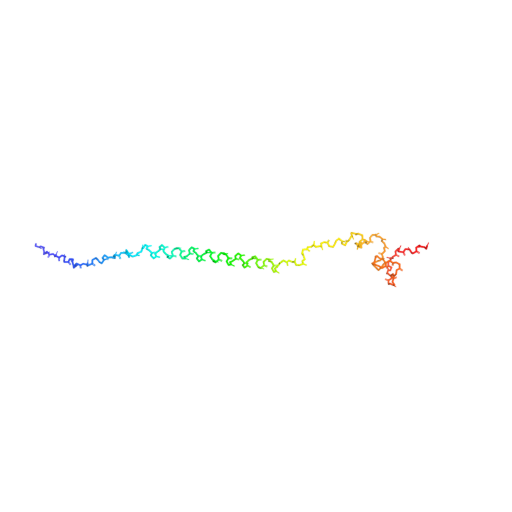ALA A CA 1
ATOM 716 C C . ALA A 1 90 ? 31.510 -1.064 -26.082 1.00 88.25 90 ALA A C 1
ATOM 718 O O . ALA A 1 90 ? 31.904 -1.201 -27.235 1.00 88.25 90 ALA A O 1
ATOM 719 N N . ARG A 1 91 ? 32.215 -1.523 -25.044 1.00 88.06 91 ARG A N 1
ATOM 720 C CA . ARG A 1 91 ? 33.524 -2.190 -25.184 1.00 88.06 91 ARG A CA 1
ATOM 721 C C . ARG A 1 91 ? 33.429 -3.703 -25.395 1.00 88.06 91 ARG A C 1
ATOM 723 O O . ARG A 1 91 ? 34.364 -4.312 -25.891 1.00 88.06 91 ARG A O 1
ATOM 730 N N . ASN A 1 92 ? 32.286 -4.296 -25.045 1.00 88.12 92 ASN A N 1
ATOM 731 C CA . ASN A 1 92 ? 32.078 -5.746 -25.025 1.00 88.12 92 ASN A CA 1
ATOM 732 C C . ASN A 1 92 ? 30.974 -6.165 -26.009 1.00 88.12 92 ASN A C 1
ATOM 734 O O . ASN A 1 92 ? 29.939 -6.697 -25.610 1.00 88.12 92 ASN A O 1
ATOM 738 N N . CYS A 1 93 ? 31.163 -5.894 -27.302 1.00 89.12 93 CYS A N 1
ATOM 739 C CA . CYS A 1 93 ? 30.223 -6.332 -28.336 1.00 89.12 93 CYS A CA 1
ATOM 740 C C . CYS A 1 93 ? 30.209 -7.869 -28.465 1.00 89.12 93 CYS A C 1
ATOM 742 O O . CYS A 1 93 ? 31.265 -8.493 -28.559 1.00 89.12 93 CYS A O 1
ATOM 744 N N . LYS A 1 94 ? 29.015 -8.480 -28.510 1.00 85.75 94 LYS A N 1
ATOM 745 C CA . LYS A 1 94 ? 28.830 -9.920 -28.772 1.00 85.75 94 LYS A CA 1
ATOM 746 C C . LYS A 1 94 ? 28.175 -10.134 -30.138 1.00 85.75 94 LYS A C 1
ATOM 748 O O . LYS A 1 94 ? 27.147 -9.518 -30.405 1.00 85.75 94 LYS A O 1
ATOM 753 N N . LYS A 1 95 ? 28.756 -11.001 -30.979 1.00 83.56 95 LYS A N 1
ATOM 754 C CA . LYS A 1 95 ? 28.197 -11.384 -32.290 1.00 83.56 95 LYS A CA 1
ATOM 755 C C . LYS A 1 95 ? 27.045 -12.396 -32.122 1.00 83.56 95 LYS A C 1
ATOM 757 O O . LYS A 1 95 ? 27.127 -13.211 -31.203 1.00 83.56 95 LYS A O 1
ATOM 762 N N . PRO A 1 96 ? 26.026 -12.391 -33.003 1.00 84.56 96 PRO A N 1
ATOM 763 C CA . PRO A 1 96 ? 25.819 -11.463 -34.121 1.00 84.56 96 PRO A CA 1
ATOM 764 C C . PRO A 1 96 ? 25.256 -10.113 -33.638 1.00 84.56 96 PRO A C 1
ATOM 766 O O . PRO A 1 96 ? 24.284 -10.066 -32.892 1.00 84.56 96 PRO A O 1
ATOM 769 N N . CYS A 1 97 ? 25.892 -9.008 -34.034 1.00 87.81 97 CYS A N 1
ATOM 770 C CA . CYS A 1 97 ? 25.468 -7.651 -33.689 1.00 87.81 97 CYS A CA 1
ATOM 771 C C . CYS A 1 97 ? 25.656 -6.754 -34.909 1.00 87.81 97 CYS A C 1
ATOM 773 O O . CYS A 1 97 ? 26.780 -6.579 -35.372 1.00 87.81 97 CYS A O 1
ATOM 775 N N . ASN A 1 98 ? 24.562 -6.161 -35.373 1.00 86.50 98 ASN A N 1
ATOM 776 C CA . ASN A 1 98 ? 24.481 -5.352 -36.587 1.00 86.50 98 ASN A CA 1
ATOM 777 C C . ASN A 1 98 ? 24.628 -3.848 -36.297 1.00 86.50 98 ASN A C 1
ATOM 779 O O . ASN A 1 98 ? 24.225 -3.014 -37.099 1.00 86.50 98 ASN A O 1
ATOM 783 N N . TYR A 1 99 ? 25.172 -3.489 -35.128 1.00 84.81 99 TYR A N 1
ATOM 784 C CA . TYR A 1 99 ? 25.422 -2.096 -34.763 1.00 84.81 99 TYR A CA 1
ATOM 785 C C . TYR A 1 99 ? 26.533 -1.520 -35.652 1.00 84.81 99 TYR A C 1
ATOM 787 O O . TYR A 1 99 ? 27.708 -1.827 -35.441 1.00 84.81 99 TYR A O 1
ATOM 795 N N . ASN A 1 100 ? 26.156 -0.712 -36.645 1.00 80.12 100 ASN A N 1
ATOM 796 C CA . ASN A 1 100 ? 27.087 0.007 -37.505 1.00 80.12 100 ASN A CA 1
ATOM 797 C C . ASN A 1 100 ? 27.327 1.408 -36.933 1.00 80.12 100 ASN A C 1
ATOM 799 O O . ASN A 1 100 ? 26.387 2.181 -36.749 1.00 80.12 100 ASN A O 1
ATOM 803 N N . ARG A 1 101 ? 28.582 1.734 -36.622 1.00 69.88 101 ARG A N 1
ATOM 804 C CA . ARG A 1 101 ? 28.973 3.089 -36.227 1.00 69.88 101 ARG A CA 1
ATOM 805 C C . ARG A 1 101 ? 29.210 3.879 -37.512 1.00 69.88 101 ARG A C 1
ATOM 807 O O . ARG A 1 101 ? 30.356 4.041 -37.914 1.00 69.88 101 ARG A O 1
ATOM 814 N N . GLU A 1 102 ? 28.138 4.278 -38.190 1.00 60.34 102 GLU A N 1
ATOM 815 C CA . GLU A 1 102 ? 28.270 5.197 -39.324 1.00 60.34 102 GLU A CA 1
ATOM 816 C C . GLU A 1 102 ? 28.830 6.532 -38.819 1.00 60.34 102 GLU A C 1
ATOM 818 O O . GLU A 1 102 ? 28.476 6.999 -37.732 1.00 60.34 102 GLU A O 1
ATOM 823 N N . ASN A 1 103 ? 29.806 7.037 -39.569 1.00 46.78 103 ASN A N 1
ATOM 824 C CA . ASN A 1 103 ? 30.671 8.163 -39.236 1.00 46.78 103 ASN A CA 1
ATOM 825 C C . ASN A 1 103 ? 30.034 9.496 -39.621 1.00 46.78 103 ASN A C 1
ATOM 827 O O . ASN A 1 103 ? 29.540 9.579 -40.766 1.00 46.78 103 ASN A O 1
#

pLDDT: mean 72.7, std 15.32, range [46.78, 95.94]